Protein AF-A0A926NNX6-F1 (afdb_monomer_lite)

Organism: NCBI:txid2771434

pLDDT: mean 76.9, std 9.56, range [54.22, 91.06]

Secondary structure (DSSP, 8-state):
-HHHHHHHHHHHHHHHHHHHHHTT-HHHHHHHHHHHHHHHHHHHHHHHHHHHHHHHHHHTS-GGG-

Foldseek 3Di:
DVPLVVLVVVLVVLLVVLVVCCVVPVVVSVVSVVVSVVSVVVSVVVVVVVVVVVVVVVVPPPPVVD

Structure (mmCIF, N/CA/C/O backbone):
data_AF-A0A926NNX6-F1
#
_entry.id   AF-A0A926NNX6-F1
#
loop_
_atom_site.group_PDB
_atom_site.id
_atom_site.type_symbol
_atom_site.label_atom_id
_atom_site.label_alt_id
_atom_site.label_comp_id
_atom_site.label_asym_id
_atom_site.label_entity_id
_atom_site.label_seq_id
_atom_site.pdbx_PDB_ins_code
_atom_site.Cartn_x
_atom_site.Cartn_y
_atom_site.Cartn_z
_atom_site.occupancy
_atom_site.B_iso_or_equiv
_atom_site.auth_seq_id
_atom_site.auth_comp_id
_atom_site.auth_asym_id
_atom_site.auth_atom_id
_atom_site.pdbx_PDB_model_num
ATOM 1 N N . MET A 1 1 ? -16.478 3.505 5.044 1.00 56.75 1 MET A N 1
ATOM 2 C CA . MET A 1 1 ? -16.510 2.436 4.015 1.00 56.75 1 MET A CA 1
ATOM 3 C C . MET A 1 1 ? -15.764 2.777 2.716 1.00 56.75 1 MET A C 1
ATOM 5 O O . MET A 1 1 ? -15.039 1.915 2.250 1.00 56.75 1 MET A O 1
ATOM 9 N N . LYS A 1 2 ? -15.853 3.993 2.139 1.00 68.12 2 LYS A N 1
ATOM 10 C CA . LYS A 1 2 ? -15.217 4.330 0.836 1.00 68.12 2 LYS A CA 1
ATOM 11 C C . LYS A 1 2 ? -13.683 4.176 0.763 1.00 68.12 2 LYS A C 1
ATOM 13 O O . LYS A 1 2 ? -13.181 3.745 -0.266 1.00 68.12 2 LYS A O 1
ATOM 18 N N . LEU A 1 3 ? -12.945 4.491 1.833 1.00 73.31 3 LEU A N 1
ATOM 19 C CA . LEU A 1 3 ? -11.473 4.503 1.802 1.00 73.31 3 LEU A CA 1
ATOM 20 C C . LEU A 1 3 ? -10.866 3.107 1.593 1.00 73.31 3 LEU A C 1
ATOM 22 O O . LEU A 1 3 ? -9.941 2.958 0.804 1.00 73.31 3 LEU A O 1
ATOM 26 N N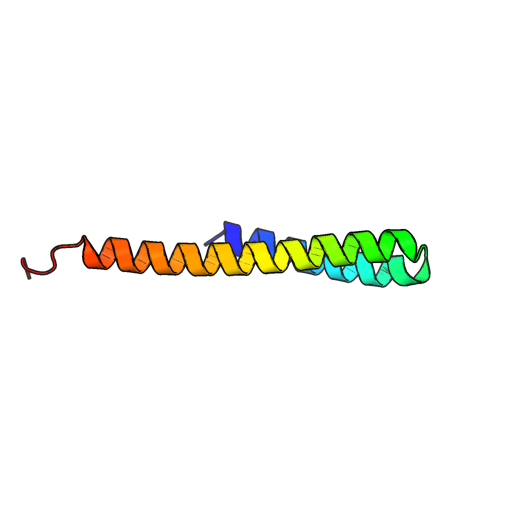 . HIS A 1 4 ? -11.418 2.078 2.242 1.00 69.44 4 HIS A N 1
ATOM 27 C CA . HIS A 1 4 ? -10.904 0.712 2.118 1.00 69.44 4 HIS A CA 1
ATOM 28 C C . HIS A 1 4 ? -11.010 0.199 0.677 1.00 69.44 4 HIS A C 1
ATOM 30 O O . HIS A 1 4 ? -10.045 -0.359 0.172 1.00 69.44 4 HIS A O 1
ATOM 36 N N . TYR A 1 5 ? -12.124 0.467 -0.014 1.00 79.31 5 TYR A N 1
ATOM 37 C CA . TYR A 1 5 ? -12.308 0.064 -1.412 1.00 79.31 5 TYR A CA 1
ATOM 38 C C . TYR A 1 5 ? -11.332 0.754 -2.366 1.00 79.31 5 TYR A C 1
ATOM 40 O O . TYR A 1 5 ? -10.806 0.095 -3.254 1.00 79.31 5 TYR A O 1
ATOM 48 N N . ILE A 1 6 ? -11.043 2.044 -2.159 1.00 81.06 6 ILE A N 1
ATOM 49 C CA . ILE A 1 6 ? -10.094 2.799 -2.998 1.00 81.06 6 ILE A CA 1
ATOM 50 C C . ILE A 1 6 ? -8.680 2.231 -2.856 1.00 81.06 6 ILE A C 1
ATOM 52 O O . ILE A 1 6 ? -7.990 2.013 -3.854 1.00 81.06 6 ILE A O 1
ATOM 56 N N . VAL A 1 7 ? -8.257 1.953 -1.620 1.00 76.44 7 VAL A N 1
ATOM 57 C CA . VAL A 1 7 ? -6.926 1.388 -1.366 1.00 76.44 7 VAL A CA 1
ATOM 58 C C . VAL A 1 7 ? -6.835 -0.039 -1.918 1.00 76.44 7 VAL A C 1
ATOM 60 O O . VAL A 1 7 ? -5.820 -0.401 -2.505 1.00 76.44 7 VAL A O 1
ATOM 63 N N . LEU A 1 8 ? -7.911 -0.823 -1.819 1.00 80.62 8 LEU A N 1
ATOM 64 C CA . LEU A 1 8 ? -7.970 -2.190 -2.343 1.00 80.62 8 LEU A CA 1
ATOM 65 C C . LEU A 1 8 ? -7.940 -2.213 -3.879 1.00 80.62 8 LEU A C 1
ATOM 67 O O . LEU A 1 8 ? -7.166 -2.969 -4.462 1.00 80.62 8 LEU A O 1
ATOM 71 N N . SER A 1 9 ? -8.687 -1.324 -4.546 1.00 81.88 9 SER A N 1
ATOM 72 C CA . SER A 1 9 ? -8.605 -1.175 -6.004 1.00 81.88 9 SER A CA 1
ATOM 73 C C . SER A 1 9 ? -7.221 -0.706 -6.452 1.00 81.88 9 SER A C 1
ATOM 75 O O . SER A 1 9 ? -6.673 -1.252 -7.405 1.00 81.88 9 SER A O 1
ATOM 77 N N . GLY A 1 10 ? -6.614 0.253 -5.743 1.00 81.75 10 GLY A N 1
ATOM 78 C CA . GLY A 1 10 ? -5.269 0.741 -6.055 1.00 81.75 10 GLY A CA 1
ATOM 79 C C . GLY A 1 10 ? -4.205 -0.351 -5.924 1.00 81.75 10 GLY A C 1
ATOM 80 O O . GLY A 1 10 ? -3.349 -0.481 -6.796 1.00 81.75 10 GLY A O 1
ATOM 81 N N . ALA A 1 11 ? -4.298 -1.184 -4.883 1.00 77.69 11 ALA A N 1
ATOM 82 C CA . ALA A 1 11 ? -3.401 -2.319 -4.684 1.00 77.69 11 ALA A CA 1
ATOM 83 C C . ALA A 1 11 ? -3.514 -3.357 -5.814 1.00 77.69 11 ALA A C 1
ATOM 85 O O . ALA A 1 11 ? -2.487 -3.833 -6.298 1.00 77.69 11 ALA A O 1
ATOM 86 N N . LEU A 1 12 ? -4.736 -3.651 -6.279 1.00 84.75 12 LEU A N 1
ATOM 87 C CA . LEU A 1 12 ? -4.976 -4.557 -7.409 1.00 84.75 12 LEU A CA 1
ATOM 88 C C . LEU A 1 12 ? -4.378 -4.019 -8.714 1.00 84.75 12 LEU A C 1
ATOM 90 O O . LEU A 1 12 ? -3.667 -4.746 -9.408 1.00 84.75 12 LEU A O 1
ATOM 94 N N . PHE A 1 13 ? -4.602 -2.740 -9.031 1.00 85.31 13 PHE A N 1
ATOM 95 C CA . PHE A 1 13 ? -4.011 -2.121 -10.222 1.00 85.31 13 PHE A CA 1
ATOM 96 C C . PHE A 1 13 ? -2.480 -2.101 -10.164 1.00 85.31 13 PHE A C 1
ATOM 98 O O . PHE A 1 13 ? -1.833 -2.407 -11.164 1.00 85.31 13 PHE A O 1
ATOM 105 N N . ALA A 1 14 ? -1.894 -1.810 -8.999 1.00 76.94 14 ALA A N 1
ATOM 106 C CA . ALA A 1 14 ? -0.445 -1.843 -8.809 1.00 76.94 14 ALA A CA 1
ATOM 107 C C . ALA A 1 14 ? 0.139 -3.254 -9.002 1.00 76.94 14 ALA A C 1
ATOM 109 O O . ALA A 1 14 ? 1.209 -3.397 -9.592 1.00 76.94 14 ALA A O 1
ATOM 110 N N . GLN A 1 15 ? -0.572 -4.298 -8.562 1.00 77.25 15 GLN A N 1
ATOM 111 C CA . GLN A 1 15 ? -0.172 -5.693 -8.773 1.00 77.25 15 GLN A CA 1
ATOM 112 C C . GLN A 1 15 ? -0.199 -6.073 -10.256 1.00 77.25 15 GLN A C 1
ATOM 114 O O . GLN A 1 15 ? 0.782 -6.607 -10.769 1.00 77.25 15 GLN A O 1
ATOM 119 N N . ILE A 1 16 ? -1.289 -5.753 -10.960 1.00 86.25 16 ILE A N 1
ATOM 120 C CA . ILE A 1 16 ? -1.427 -6.025 -12.399 1.00 86.25 16 ILE A CA 1
ATOM 121 C C . ILE A 1 16 ? -0.340 -5.284 -13.186 1.00 86.25 16 ILE A C 1
ATOM 123 O O . ILE A 1 16 ? 0.337 -5.884 -14.020 1.00 86.25 16 ILE A O 1
ATOM 127 N N . ALA A 1 17 ? -0.111 -4.005 -12.877 1.00 79.12 17 ALA A N 1
ATOM 128 C CA . ALA A 1 17 ? 0.963 -3.225 -13.485 1.00 79.12 17 ALA A CA 1
ATOM 129 C C . ALA A 1 17 ? 2.350 -3.831 -13.196 1.00 79.12 17 ALA A C 1
ATOM 131 O O . ALA A 1 17 ? 3.178 -3.912 -14.101 1.00 79.12 17 ALA A O 1
ATOM 132 N N .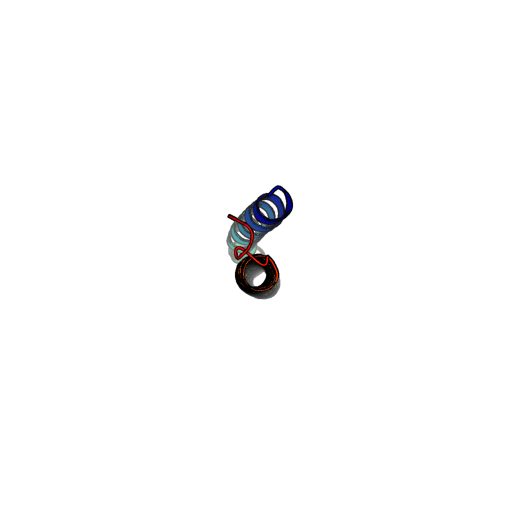 GLY A 1 18 ? 2.594 -4.315 -11.973 1.00 74.06 18 GLY A N 1
ATOM 133 C CA . GLY A 1 18 ? 3.837 -4.990 -11.585 1.00 74.06 18 GLY A CA 1
ATOM 134 C C . GLY A 1 18 ? 4.115 -6.266 -12.384 1.00 74.06 18 GLY A C 1
ATOM 135 O O . GLY A 1 18 ? 5.244 -6.453 -12.847 1.00 74.06 18 GLY A O 1
ATOM 136 N N . TYR A 1 19 ? 3.091 -7.096 -12.617 1.00 80.00 19 TYR A N 1
ATOM 137 C CA . TYR A 1 19 ? 3.194 -8.288 -13.468 1.00 80.00 19 TYR A CA 1
ATOM 138 C C . TYR A 1 19 ? 3.466 -7.944 -14.936 1.00 80.00 19 TYR A C 1
ATOM 140 O O . TYR A 1 19 ? 4.270 -8.617 -15.573 1.00 80.00 19 TYR A O 1
ATOM 148 N N . ILE A 1 20 ? 2.857 -6.882 -15.472 1.00 81.88 20 ILE A N 1
ATOM 149 C CA . ILE A 1 20 ? 3.114 -6.429 -16.850 1.00 81.88 20 ILE A CA 1
ATOM 150 C C . ILE A 1 20 ? 4.558 -5.920 -16.987 1.00 81.88 20 ILE A C 1
ATOM 152 O O . ILE A 1 20 ? 5.266 -6.285 -17.925 1.00 81.88 20 ILE A O 1
ATOM 156 N N . PHE A 1 21 ? 5.029 -5.127 -16.021 1.00 75.12 21 PHE A N 1
ATOM 157 C CA . PHE A 1 21 ? 6.395 -4.598 -16.021 1.00 75.12 21 PHE A CA 1
ATOM 158 C C . PHE A 1 21 ? 7.472 -5.658 -15.771 1.00 75.12 21 PHE A C 1
ATOM 160 O O . PHE A 1 21 ? 8.626 -5.426 -16.130 1.00 75.12 21 PHE A O 1
ATOM 167 N N . LEU A 1 22 ? 7.120 -6.825 -15.220 1.00 75.06 22 LEU A N 1
ATOM 168 C CA . LEU A 1 22 ? 8.051 -7.938 -15.002 1.00 75.06 22 LEU A CA 1
ATOM 169 C C . LEU A 1 22 ? 8.701 -8.418 -16.308 1.00 75.06 22 LEU A C 1
ATOM 171 O O . LEU A 1 22 ? 9.871 -8.789 -16.307 1.00 75.06 22 LEU A O 1
ATOM 175 N N . PHE A 1 23 ? 7.972 -8.332 -17.423 1.00 75.69 23 PHE A N 1
ATOM 176 C CA . PHE A 1 23 ? 8.450 -8.733 -18.748 1.00 75.69 23 PHE A CA 1
ATOM 177 C C . PHE A 1 23 ? 9.147 -7.606 -19.525 1.00 75.69 23 PHE A C 1
ATOM 179 O O . PHE A 1 23 ? 9.799 -7.877 -20.529 1.00 75.69 23 PHE A O 1
ATOM 186 N N . ILE A 1 24 ? 9.024 -6.353 -19.073 1.00 76.75 24 ILE A N 1
ATOM 187 C CA . ILE A 1 24 ? 9.586 -5.174 -19.750 1.00 76.75 24 ILE A CA 1
ATOM 188 C C . ILE A 1 24 ? 10.878 -4.719 -19.064 1.00 76.75 24 ILE A C 1
ATOM 190 O O . ILE A 1 24 ? 11.871 -4.463 -19.737 1.00 76.75 24 ILE A O 1
ATOM 194 N N . TYR A 1 25 ? 10.878 -4.609 -17.730 1.00 74.25 25 TYR A N 1
ATOM 195 C CA . TYR A 1 25 ? 12.014 -4.113 -16.949 1.00 74.25 25 TYR A CA 1
ATOM 196 C C . TYR A 1 25 ? 11.994 -4.696 -15.526 1.00 74.25 25 TYR A C 1
ATOM 198 O O . TYR A 1 25 ? 11.383 -4.151 -14.600 1.00 74.25 25 TYR A O 1
ATOM 206 N N . TRP A 1 26 ? 12.709 -5.809 -15.337 1.00 75.56 26 TRP A N 1
ATOM 207 C CA . TRP A 1 26 ? 12.754 -6.557 -14.073 1.00 75.56 26 TRP A CA 1
ATOM 208 C C . TRP A 1 26 ? 13.100 -5.726 -12.810 1.00 75.56 26 TRP A C 1
ATOM 210 O O . TRP A 1 26 ? 12.477 -5.975 -11.774 1.00 75.56 26 TRP A O 1
ATOM 220 N N . PRO A 1 27 ? 13.976 -4.693 -12.840 1.00 81.44 27 PRO A N 1
ATOM 221 C CA . PRO A 1 27 ? 14.299 -3.911 -11.642 1.00 81.44 27 PRO A CA 1
ATOM 222 C C . PRO A 1 27 ? 13.128 -3.026 -11.193 1.00 81.44 27 PRO A C 1
ATOM 224 O O . PRO A 1 27 ? 12.895 -2.849 -10.000 1.00 81.44 27 PRO A O 1
ATOM 227 N N . VAL A 1 28 ? 12.361 -2.492 -12.151 1.00 79.38 28 VAL A N 1
ATOM 228 C CA . VAL A 1 28 ? 11.177 -1.660 -11.878 1.00 79.38 28 VAL A CA 1
ATOM 229 C C . VAL A 1 28 ? 10.050 -2.517 -11.303 1.00 79.38 28 VAL A C 1
ATOM 231 O O . VAL A 1 28 ? 9.352 -2.089 -10.384 1.00 79.38 28 VAL A O 1
ATOM 234 N N . SER A 1 29 ? 9.913 -3.754 -11.788 1.00 74.81 29 SER A N 1
ATOM 235 C CA . SER A 1 29 ? 8.926 -4.708 -11.278 1.00 74.81 29 SER A CA 1
ATOM 236 C C . SER A 1 29 ? 9.146 -5.021 -9.793 1.00 74.81 29 SER A C 1
ATOM 238 O O . SER A 1 29 ? 8.193 -4.973 -9.017 1.00 74.81 29 SER A O 1
ATOM 240 N N . ILE A 1 30 ? 10.397 -5.217 -9.356 1.00 83.38 30 ILE A N 1
ATOM 241 C CA . ILE A 1 30 ? 10.724 -5.432 -7.933 1.00 83.38 30 ILE A CA 1
ATOM 242 C C . ILE A 1 30 ? 10.255 -4.252 -7.072 1.00 83.38 30 ILE A C 1
ATOM 244 O O . ILE A 1 30 ? 9.622 -4.461 -6.036 1.00 83.38 30 ILE A O 1
ATOM 248 N N . GLY A 1 31 ? 10.504 -3.015 -7.515 1.00 84.56 31 GLY A N 1
ATOM 249 C CA . GLY A 1 31 ? 10.033 -1.818 -6.813 1.00 84.56 31 GLY A CA 1
ATOM 250 C C . GLY A 1 31 ? 8.505 -1.766 -6.692 1.00 84.56 31 GLY A C 1
ATOM 251 O O . GLY A 1 31 ? 7.978 -1.505 -5.609 1.00 84.56 31 GLY A O 1
ATOM 252 N N . LEU A 1 32 ? 7.786 -2.087 -7.772 1.00 79.50 32 LEU A N 1
ATOM 253 C CA . LEU A 1 32 ? 6.320 -2.144 -7.777 1.00 79.50 32 LEU A CA 1
ATOM 254 C C . LEU A 1 32 ? 5.771 -3.238 -6.852 1.00 79.50 32 LEU A C 1
ATOM 256 O O . LEU A 1 32 ? 4.794 -2.995 -6.142 1.00 79.50 32 LEU A O 1
ATOM 260 N N . PHE A 1 33 ? 6.410 -4.409 -6.800 1.00 80.06 33 PHE A N 1
ATOM 261 C CA . PHE A 1 33 ? 6.018 -5.480 -5.882 1.00 80.06 33 PHE A CA 1
ATOM 262 C C . PHE A 1 33 ? 6.222 -5.093 -4.415 1.00 80.06 33 PHE A C 1
ATOM 264 O O . PHE A 1 33 ? 5.338 -5.352 -3.600 1.00 80.06 33 PHE A O 1
ATOM 271 N N . ILE A 1 34 ? 7.327 -4.422 -4.076 1.00 88.06 34 ILE A N 1
ATOM 272 C CA . ILE A 1 34 ? 7.574 -3.931 -2.711 1.00 88.06 34 ILE A CA 1
ATOM 273 C C . ILE A 1 34 ? 6.516 -2.898 -2.308 1.00 88.06 34 ILE A C 1
ATOM 275 O O . ILE A 1 34 ? 5.937 -2.997 -1.226 1.00 88.06 34 ILE A O 1
ATOM 279 N N . ILE A 1 35 ? 6.215 -1.935 -3.182 1.00 85.19 35 ILE A N 1
ATOM 280 C CA . ILE A 1 35 ? 5.182 -0.918 -2.928 1.00 85.19 35 ILE A CA 1
ATOM 281 C C . ILE A 1 35 ? 3.806 -1.571 -2.768 1.00 85.19 35 ILE A C 1
ATOM 283 O O . ILE A 1 35 ? 3.059 -1.224 -1.853 1.00 85.19 35 ILE A O 1
ATOM 287 N N . SER A 1 36 ? 3.479 -2.543 -3.621 1.00 80.19 36 SER A N 1
ATOM 288 C CA . SER A 1 36 ? 2.227 -3.293 -3.529 1.00 80.19 36 SER A CA 1
ATOM 289 C C . SER A 1 36 ? 2.124 -4.050 -2.201 1.00 80.19 36 SER A C 1
ATOM 291 O O . SER A 1 36 ? 1.111 -3.947 -1.508 1.00 80.19 36 SER A O 1
ATOM 293 N N . PHE A 1 37 ? 3.196 -4.731 -1.789 1.00 85.06 37 PHE A N 1
ATOM 294 C CA . PHE A 1 37 ? 3.262 -5.444 -0.515 1.00 85.06 37 PHE A CA 1
ATOM 295 C C . PHE A 1 37 ? 3.071 -4.506 0.686 1.00 85.06 37 PHE A C 1
ATOM 297 O O . PHE A 1 37 ? 2.262 -4.786 1.573 1.00 85.06 37 PHE A O 1
ATOM 304 N N . LEU A 1 38 ? 3.735 -3.345 0.684 1.00 89.12 38 LEU A N 1
ATOM 305 C CA . LEU A 1 38 ? 3.545 -2.315 1.709 1.00 89.12 38 LEU A CA 1
ATOM 306 C C . LEU A 1 38 ? 2.110 -1.767 1.725 1.00 89.12 38 LEU A C 1
ATOM 308 O O . LEU A 1 38 ? 1.554 -1.537 2.799 1.00 89.12 38 LEU A O 1
ATOM 312 N N . GLY A 1 39 ? 1.481 -1.607 0.558 1.00 83.25 39 GLY A N 1
ATOM 313 C CA . GLY A 1 39 ? 0.080 -1.197 0.445 1.00 83.25 39 GLY A CA 1
ATOM 314 C C . GLY A 1 39 ? -0.885 -2.198 1.087 1.00 83.25 39 GLY A C 1
ATOM 315 O O . GLY A 1 39 ? -1.811 -1.799 1.797 1.00 83.25 39 GLY A O 1
ATOM 316 N N . VAL A 1 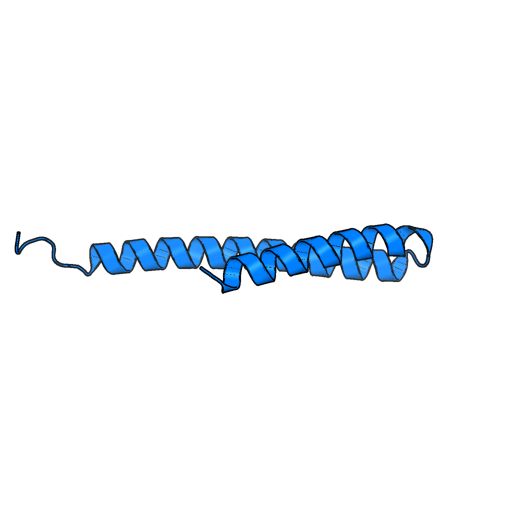40 ? -0.636 -3.499 0.911 1.00 84.56 40 VAL A N 1
ATOM 317 C CA . VAL A 1 40 ? -1.416 -4.563 1.565 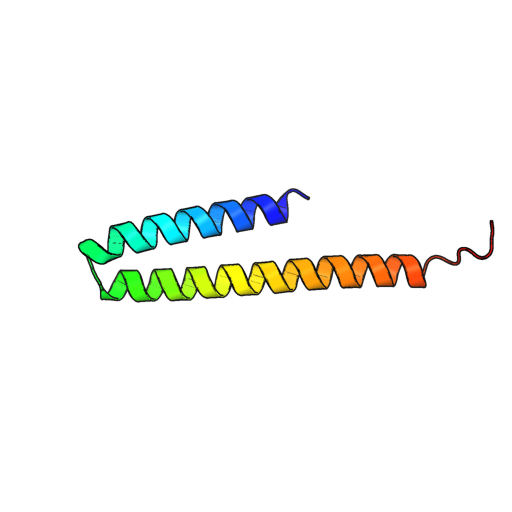1.00 84.56 40 VAL A CA 1
ATOM 318 C C . VAL A 1 40 ? -1.217 -4.537 3.082 1.00 84.56 40 VAL A C 1
ATOM 320 O O . VAL A 1 40 ? -2.196 -4.607 3.824 1.00 84.56 40 VAL A O 1
ATOM 323 N N . ILE A 1 41 ? 0.017 -4.364 3.566 1.00 91.06 41 ILE A N 1
ATOM 324 C CA . ILE A 1 41 ? 0.288 -4.221 5.007 1.00 91.06 41 ILE A CA 1
ATOM 325 C C . ILE A 1 41 ? -0.467 -3.019 5.586 1.00 91.06 41 ILE A C 1
ATOM 327 O O . ILE A 1 41 ? -1.129 -3.139 6.619 1.00 91.06 41 ILE A O 1
ATOM 331 N N . ALA A 1 42 ? -0.418 -1.869 4.912 1.00 87.19 42 ALA A N 1
ATOM 332 C CA . ALA A 1 42 ? -1.130 -0.671 5.341 1.00 87.19 42 ALA A CA 1
ATOM 333 C C . ALA A 1 42 ? -2.651 -0.896 5.404 1.00 87.19 42 ALA A C 1
ATOM 335 O O . ALA A 1 42 ? -3.297 -0.443 6.351 1.00 87.19 42 ALA A O 1
ATOM 336 N N . LEU A 1 43 ? -3.220 -1.639 4.447 1.00 84.25 43 LEU A N 1
ATOM 337 C CA . LEU A 1 43 ? -4.6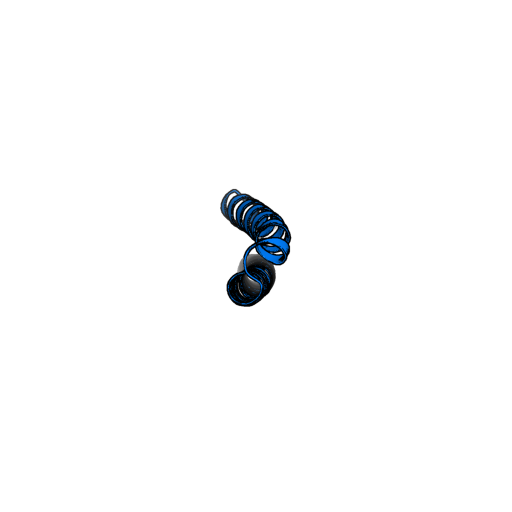27 -2.051 4.458 1.00 84.25 43 LEU A CA 1
ATOM 338 C C . LEU A 1 43 ? -4.975 -2.890 5.684 1.00 84.25 43 LEU A C 1
ATOM 340 O O . LEU A 1 43 ? -5.970 -2.607 6.352 1.00 84.25 43 LEU A O 1
ATOM 344 N N . VAL A 1 44 ? -4.154 -3.894 5.993 1.00 87.25 44 VAL A N 1
ATOM 345 C CA . VAL A 1 44 ? -4.353 -4.760 7.160 1.00 87.25 44 VAL A CA 1
ATOM 346 C C . VAL A 1 44 ? -4.321 -3.935 8.446 1.00 87.25 44 VAL A C 1
ATOM 348 O O . VAL A 1 44 ? -5.224 -4.056 9.273 1.00 87.25 44 VAL A O 1
ATOM 351 N N . LEU A 1 45 ? -3.349 -3.031 8.592 1.00 89.69 45 LEU A N 1
ATOM 352 C CA . LEU A 1 45 ? -3.257 -2.141 9.753 1.00 89.69 45 LEU A CA 1
ATOM 353 C C . LEU A 1 45 ? -4.461 -1.197 9.869 1.00 89.69 45 LEU A C 1
ATOM 355 O O . LEU A 1 45 ? -4.974 -0.992 10.970 1.00 89.69 45 LEU A O 1
ATOM 359 N N . LEU A 1 46 ? -4.943 -0.646 8.751 1.00 87.19 46 LEU A N 1
ATOM 360 C CA . LEU A 1 46 ? -6.154 0.181 8.718 1.00 87.19 46 LEU A CA 1
ATOM 361 C C . LEU A 1 46 ? -7.384 -0.604 9.175 1.00 87.19 46 LEU A C 1
ATOM 363 O O . LEU A 1 46 ? -8.166 -0.097 9.979 1.00 87.19 46 LEU A O 1
ATOM 367 N N . LEU A 1 47 ? -7.530 -1.844 8.707 1.00 83.69 47 LEU A N 1
ATOM 368 C CA . LEU A 1 47 ? -8.615 -2.735 9.110 1.00 83.69 47 LEU A CA 1
ATOM 369 C C . LEU A 1 47 ? -8.549 -3.049 10.605 1.00 83.69 47 LEU A C 1
ATOM 371 O O . LEU A 1 47 ? -9.550 -2.893 11.302 1.00 83.69 47 LEU A O 1
ATOM 375 N N . ILE A 1 48 ? -7.370 -3.412 11.117 1.00 88.06 48 ILE A N 1
ATOM 376 C CA . ILE A 1 48 ? -7.158 -3.667 12.548 1.00 88.06 48 ILE A CA 1
ATOM 377 C C . ILE A 1 48 ? -7.509 -2.422 13.366 1.00 88.06 48 ILE A C 1
ATOM 379 O O . ILE A 1 48 ? -8.259 -2.511 14.336 1.00 88.06 48 ILE A O 1
ATOM 383 N N . LYS A 1 49 ? -7.034 -1.242 12.954 1.00 86.00 49 LYS A N 1
ATOM 384 C CA . LYS A 1 49 ? -7.334 0.021 13.637 1.00 86.00 49 LYS A CA 1
ATOM 385 C C . LYS A 1 49 ? -8.826 0.346 13.606 1.00 86.00 49 LYS A C 1
ATOM 387 O O . LYS A 1 49 ? -9.357 0.805 14.611 1.00 86.00 49 LYS A O 1
ATOM 392 N N . SER A 1 50 ? -9.504 0.089 12.487 1.00 79.12 50 SER A N 1
ATOM 393 C CA . SER A 1 50 ? -10.957 0.253 12.374 1.00 79.12 50 SER A CA 1
ATOM 394 C C . SER A 1 50 ? -11.690 -0.635 13.380 1.00 79.12 50 SER A C 1
ATOM 396 O O . SER A 1 50 ? -12.590 -0.152 14.056 1.00 79.12 50 SER A O 1
ATOM 398 N N . ARG A 1 51 ? -11.276 -1.900 13.526 1.00 82.50 51 ARG A N 1
ATOM 399 C CA . ARG A 1 51 ? -11.865 -2.849 14.485 1.00 82.50 51 ARG A CA 1
ATOM 400 C C . ARG A 1 51 ? -11.579 -2.494 15.942 1.00 82.50 51 ARG A C 1
ATOM 402 O O . ARG A 1 51 ? -12.450 -2.636 16.792 1.00 82.50 51 ARG A O 1
ATOM 409 N N . LEU A 1 52 ? -10.367 -2.028 16.241 1.00 83.19 52 LEU A N 1
ATOM 410 C CA . LEU A 1 52 ? -10.008 -1.564 17.584 1.00 83.19 52 LEU A CA 1
ATOM 411 C C . LEU A 1 52 ? -10.766 -0.292 17.962 1.00 83.19 52 LEU A C 1
ATOM 413 O O . LEU A 1 52 ? -11.172 -0.147 19.110 1.00 83.19 52 LEU A O 1
ATOM 417 N N . LYS A 1 53 ? -10.969 0.618 17.003 1.00 79.44 53 LYS A N 1
ATOM 418 C CA . LYS A 1 53 ? -11.768 1.823 17.220 1.00 79.44 53 LYS A CA 1
ATOM 419 C C . LYS A 1 53 ? -13.225 1.470 17.530 1.00 79.44 53 LYS A C 1
ATOM 421 O O . LYS A 1 53 ? -13.754 2.006 18.491 1.00 79.44 53 LYS A O 1
ATOM 426 N N . GLU A 1 54 ? -13.813 0.553 16.765 1.00 72.31 54 GLU A N 1
ATOM 427 C CA . GLU A 1 54 ? -15.180 0.054 16.970 1.00 72.31 54 GLU A CA 1
ATOM 428 C C . GLU A 1 54 ? -15.344 -0.545 18.381 1.00 72.31 54 GLU A C 1
ATOM 430 O O . GLU A 1 54 ? -16.208 -0.109 19.132 1.00 72.31 54 GLU A O 1
ATOM 435 N N . LYS A 1 55 ? -14.418 -1.417 18.814 1.00 68.31 55 LYS A N 1
ATOM 436 C CA . LYS A 1 55 ? -14.412 -1.949 20.192 1.00 68.31 55 LYS A CA 1
ATOM 437 C C . LYS A 1 55 ? -14.287 -0.874 21.268 1.00 68.31 55 LYS A C 1
ATOM 439 O O . LYS A 1 55 ? -14.914 -0.988 22.310 1.00 68.31 55 LYS A O 1
ATOM 444 N N . LYS A 1 56 ? -13.451 0.140 21.044 1.00 71.94 56 LYS A N 1
ATOM 445 C CA . LYS A 1 56 ? -13.242 1.218 22.016 1.00 71.94 56 LYS A CA 1
ATOM 446 C C . LYS A 1 56 ? -14.457 2.142 22.112 1.00 71.94 56 LYS A C 1
ATOM 448 O O . LYS A 1 56 ? -14.727 2.665 23.186 1.00 71.94 56 LYS A O 1
ATOM 453 N N . GLU A 1 57 ? -15.162 2.362 21.003 1.00 63.88 57 GLU A N 1
ATOM 454 C CA . GLU A 1 57 ? -16.438 3.082 21.008 1.00 63.88 57 GLU A CA 1
ATOM 455 C C . GLU A 1 57 ? -17.515 2.284 21.756 1.00 63.88 57 GLU A C 1
ATOM 457 O O . GLU A 1 57 ? -18.211 2.889 22.559 1.00 63.88 57 GLU A O 1
ATOM 462 N N . ASP A 1 58 ? -17.581 0.954 21.608 1.00 61.34 58 ASP A N 1
ATOM 463 C CA . ASP A 1 58 ? -18.487 0.095 22.395 1.00 61.34 58 ASP A CA 1
ATOM 464 C C . ASP A 1 58 ? -18.147 0.051 23.892 1.00 61.34 58 ASP A C 1
ATOM 466 O O . ASP A 1 58 ? -19.039 0.089 24.729 1.00 61.34 58 ASP A O 1
ATOM 470 N N . GLU A 1 59 ? -16.865 -0.007 24.251 1.00 63.44 59 GLU A N 1
ATOM 471 C CA . G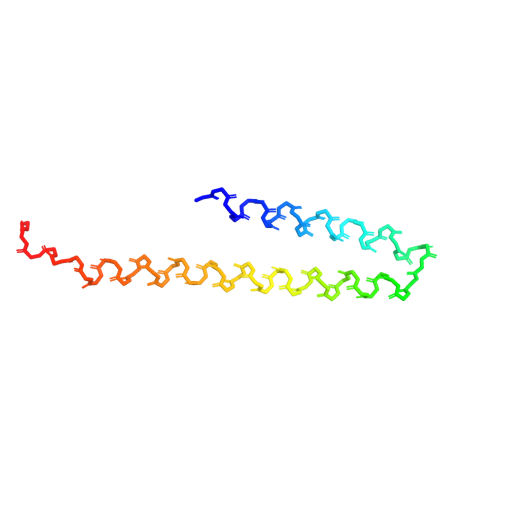LU A 1 59 ? -16.414 -0.060 25.651 1.00 63.44 59 GLU A CA 1
ATOM 472 C C . GLU A 1 59 ? -16.609 1.280 26.383 1.00 63.44 59 GLU A C 1
ATOM 474 O O . GLU A 1 59 ? -16.742 1.320 27.603 1.00 63.44 59 GLU A O 1
ATOM 479 N N . ASN A 1 60 ? -16.644 2.383 25.629 1.00 61.97 60 ASN A N 1
ATOM 480 C CA . ASN A 1 60 ? -16.916 3.726 26.137 1.00 61.97 60 ASN A CA 1
ATOM 481 C C . ASN A 1 60 ? -18.403 4.113 26.036 1.00 61.97 60 ASN A C 1
ATOM 483 O O . ASN A 1 60 ? -18.784 5.180 26.519 1.00 61.97 60 ASN A O 1
ATOM 487 N N . ASN A 1 61 ? -19.231 3.281 25.396 1.00 58.69 61 ASN A N 1
ATOM 488 C CA . ASN A 1 61 ? -20.677 3.434 25.406 1.00 58.69 61 ASN A CA 1
ATOM 489 C C . ASN A 1 61 ? -21.196 2.734 26.663 1.00 58.69 61 ASN A C 1
ATOM 491 O O . ASN A 1 61 ? -21.195 1.508 26.762 1.00 58.69 61 ASN A O 1
ATOM 495 N N . ASP A 1 62 ? -21.587 3.521 27.661 1.00 55.88 62 ASP A N 1
ATOM 496 C CA . ASP A 1 62 ? -22.159 3.010 28.900 1.00 55.88 62 ASP A CA 1
ATOM 497 C C . ASP A 1 62 ? -23.560 2.447 28.608 1.00 55.88 62 ASP A C 1
ATOM 499 O O . ASP A 1 62 ? -24.573 3.124 28.747 1.00 55.88 62 ASP A O 1
ATOM 503 N N . TYR A 1 63 ? -23.629 1.191 28.159 1.00 55.84 63 TYR A N 1
ATOM 504 C CA . TYR A 1 63 ? -24.875 0.450 27.909 1.00 55.84 63 TYR A CA 1
ATOM 505 C C . TYR A 1 63 ? -25.689 0.178 29.194 1.00 55.84 63 TYR A C 1
ATOM 507 O O . TYR A 1 63 ? -26.634 -0.605 29.172 1.00 55.84 63 TYR A O 1
ATOM 515 N N . ARG A 1 64 ? -25.324 0.794 30.326 1.00 58.62 64 ARG A N 1
ATOM 516 C CA . ARG A 1 64 ? -25.989 0.645 31.628 1.00 58.62 64 ARG A CA 1
ATOM 517 C C . ARG A 1 64 ? -27.309 1.408 31.745 1.00 58.62 64 ARG A C 1
ATOM 519 O O . ARG A 1 64 ? -27.964 1.263 32.770 1.00 58.62 64 ARG A O 1
ATOM 526 N N . ASP A 1 65 ? -27.686 2.177 30.726 1.00 57.62 65 ASP A N 1
ATOM 527 C CA . ASP A 1 65 ? -28.925 2.969 30.693 1.00 57.62 65 ASP A CA 1
ATOM 528 C C . ASP A 1 65 ? -30.019 2.363 29.779 1.00 57.62 65 ASP A C 1
ATOM 530 O O . ASP A 1 65 ? -30.903 3.076 29.303 1.00 57.62 65 ASP A O 1
ATOM 534 N N . TYR A 1 66 ? -29.956 1.047 29.516 1.00 54.22 66 TYR A N 1
ATOM 535 C CA . TYR A 1 66 ? -31.038 0.256 28.903 1.00 54.22 66 TYR A CA 1
ATOM 536 C C . TYR A 1 66 ? -31.755 -0.623 29.930 1.00 54.22 66 TYR A C 1
ATOM 538 O O . TYR A 1 66 ? -31.057 -1.276 30.741 1.00 54.22 66 TYR A O 1
#

Sequence (66 aa):
MKLHYIVLSGALFAQIAGYIFLFIYWPVSIGLFIISFLGVIALVLLLIKSRLKEKKEDENNDYRDY

Radius of gyration: 18.21 Å; chains: 1; bounding box: 45×13×51 Å